Protein AF-A0A518DYA7-F1 (afdb_monomer)

Sequence (68 aa):
MKQFPSHYLLSLVGYGRQQYETRRAIPAGPAAQTAEARYGANQFHTYLEAGTTLEGAHWNATPYAGLQ

Mean predicted aligned error: 8.05 Å

Organism: NCBI:txid2528010

Structure (mmCIF, N/CA/C/O backbone):
data_AF-A0A518DYA7-F1
#
_entry.id   AF-A0A518DYA7-F1
#
loop_
_atom_site.group_PDB
_atom_site.id
_atom_site.type_symbol
_atom_site.label_atom_id
_atom_site.label_alt_id
_atom_site.label_comp_id
_atom_site.label_asym_id
_atom_site.label_entity_id
_atom_site.label_seq_id
_atom_site.pdbx_PDB_ins_code
_atom_site.Cartn_x
_atom_site.Cartn_y
_atom_site.Cartn_z
_atom_site.occupancy
_atom_site.B_iso_or_equiv
_atom_site.auth_seq_id
_atom_site.auth_comp_id
_atom_site.auth_asym_id
_atom_site.auth_atom_id
_atom_site.pdbx_PDB_model_num
ATOM 1 N N . MET A 1 1 ? 23.552 -3.024 -30.233 1.00 49.12 1 MET A N 1
ATOM 2 C CA . MET A 1 1 ? 22.073 -3.021 -30.195 1.00 49.12 1 MET A CA 1
ATOM 3 C C . MET A 1 1 ? 21.635 -1.837 -29.346 1.00 49.12 1 MET A C 1
ATOM 5 O O . MET A 1 1 ? 22.241 -1.635 -28.304 1.00 49.12 1 MET A O 1
ATOM 9 N N . LYS A 1 2 ? 20.678 -1.014 -29.795 1.00 50.69 2 LYS A N 1
ATOM 10 C CA . LYS A 1 2 ? 20.073 0.017 -28.932 1.00 50.69 2 LYS A CA 1
ATOM 11 C C . LYS A 1 2 ? 19.006 -0.677 -28.083 1.00 50.69 2 LYS A C 1
ATOM 13 O O . LYS A 1 2 ? 18.069 -1.227 -28.650 1.00 50.69 2 LYS A O 1
ATOM 18 N N . GLN A 1 3 ? 19.199 -0.710 -26.770 1.00 60.25 3 GLN A N 1
ATOM 19 C CA . GLN A 1 3 ? 18.254 -1.290 -25.817 1.00 60.25 3 GLN A CA 1
ATOM 20 C C . GLN A 1 3 ? 17.234 -0.203 -25.472 1.00 60.25 3 GLN A C 1
ATOM 22 O O . GLN A 1 3 ? 17.616 0.901 -25.080 1.00 60.25 3 GLN A O 1
ATOM 27 N N . PHE A 1 4 ? 15.956 -0.472 -25.727 1.00 58.06 4 PHE A N 1
ATOM 28 C CA . PHE A 1 4 ? 14.877 0.463 -25.421 1.00 58.06 4 PHE A CA 1
ATOM 29 C C . PHE A 1 4 ? 14.348 0.165 -24.016 1.00 58.06 4 PHE A C 1
ATOM 31 O O . PHE A 1 4 ? 14.222 -1.010 -23.673 1.00 58.06 4 PHE A O 1
ATOM 38 N N . 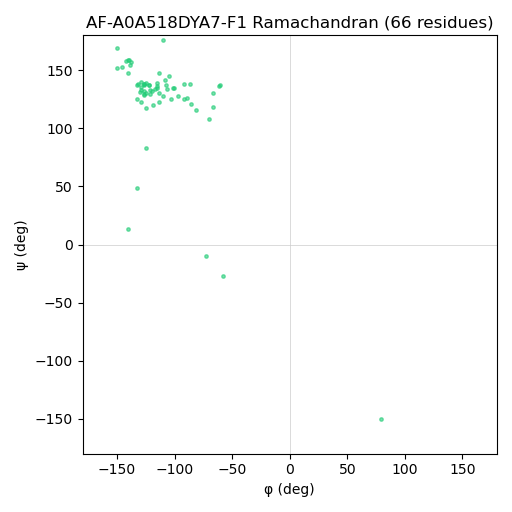PRO A 1 5 ? 14.063 1.192 -23.199 1.00 74.94 5 PRO A N 1
ATOM 39 C CA . PRO A 1 5 ? 13.491 0.981 -21.877 1.00 74.94 5 PRO A CA 1
ATOM 40 C C . PRO A 1 5 ? 12.131 0.280 -21.985 1.00 74.94 5 PRO A C 1
ATOM 42 O O . PRO A 1 5 ? 11.308 0.631 -22.833 1.00 74.94 5 PRO A O 1
ATOM 45 N N . SER A 1 6 ? 11.897 -0.697 -21.108 1.00 86.00 6 SER A N 1
ATOM 46 C CA . SER A 1 6 ? 10.598 -1.363 -20.974 1.00 86.00 6 SER A CA 1
ATOM 47 C C . SER A 1 6 ? 9.752 -0.601 -19.962 1.00 86.00 6 SER A C 1
ATOM 49 O O . SER A 1 6 ? 10.193 -0.373 -18.837 1.00 86.00 6 SER A O 1
ATOM 51 N N . HIS A 1 7 ? 8.542 -0.202 -20.344 1.00 92.50 7 HIS A N 1
ATOM 52 C CA . HIS A 1 7 ? 7.613 0.521 -19.474 1.00 92.50 7 HIS A CA 1
ATOM 53 C C . HIS A 1 7 ? 6.492 -0.405 -19.002 1.00 92.50 7 HIS A C 1
ATOM 55 O O . HIS A 1 7 ? 6.035 -1.253 -19.770 1.00 92.50 7 HIS A O 1
ATOM 61 N N . TYR A 1 8 ? 6.017 -0.220 -17.770 1.00 93.44 8 TYR A N 1
ATOM 62 C CA . TYR A 1 8 ? 4.834 -0.923 -17.278 1.00 93.44 8 TYR A CA 1
ATOM 63 C C . TYR A 1 8 ? 3.907 -0.006 -16.480 1.00 93.44 8 TYR A C 1
ATOM 65 O O . TYR A 1 8 ? 4.320 1.012 -15.921 1.00 93.44 8 TYR A O 1
ATOM 73 N N . LEU A 1 9 ? 2.643 -0.423 -16.428 1.00 95.31 9 LEU A N 1
ATOM 74 C CA . LEU A 1 9 ? 1.607 0.112 -15.558 1.00 95.31 9 LEU A CA 1
ATOM 75 C C . LEU A 1 9 ? 0.959 -1.071 -14.834 1.00 95.31 9 LEU A C 1
ATOM 77 O O . LEU A 1 9 ? 0.453 -1.988 -15.481 1.00 95.31 9 LEU A O 1
ATOM 81 N N . LEU A 1 10 ? 0.983 -1.049 -13.506 1.00 94.56 10 LEU A N 1
ATOM 82 C CA . LEU A 1 10 ? 0.354 -2.038 -12.641 1.00 94.56 10 LEU A CA 1
ATOM 83 C C . LEU A 1 10 ? -0.793 -1.377 -11.878 1.00 94.56 10 LEU A C 1
ATOM 85 O O . LEU A 1 10 ? -0.612 -0.336 -11.252 1.00 94.56 10 LEU A O 1
ATOM 89 N N . SER A 1 11 ? -1.966 -2.004 -11.899 1.00 96.38 11 SER A N 1
ATOM 90 C CA . SER A 1 11 ? -3.104 -1.605 -11.075 1.00 96.38 11 SER A CA 1
ATOM 91 C C . SER A 1 11 ? -3.615 -2.802 -10.286 1.00 96.38 11 SER A C 1
ATOM 93 O O . SER A 1 11 ? -3.798 -3.883 -10.846 1.00 96.38 11 SER A O 1
ATOM 95 N N . LEU A 1 12 ? -3.837 -2.607 -8.986 1.00 96.88 12 LEU A N 1
ATOM 96 C CA . LEU A 1 12 ? -4.444 -3.602 -8.108 1.00 96.88 12 LEU A CA 1
ATOM 97 C C . LEU A 1 12 ? -5.630 -2.974 -7.392 1.00 96.88 12 LEU A C 1
ATOM 99 O O . LEU A 1 12 ? -5.559 -1.847 -6.911 1.00 96.88 12 LEU A O 1
ATOM 103 N N . VAL A 1 13 ? -6.715 -3.728 -7.297 1.00 96.38 13 VAL A N 1
ATOM 104 C CA . VAL A 1 13 ? -7.883 -3.368 -6.500 1.00 96.38 13 VAL A CA 1
ATOM 105 C C . VAL A 1 13 ? -8.162 -4.538 -5.584 1.00 96.38 13 VAL A C 1
ATOM 107 O O . VAL A 1 13 ? -8.243 -5.678 -6.042 1.00 96.38 13 VAL A O 1
ATOM 110 N N . GLY A 1 14 ? -8.314 -4.262 -4.296 1.00 96.12 14 GLY A N 1
ATOM 111 C CA . GLY A 1 14 ? -8.619 -5.296 -3.329 1.00 96.12 14 GLY A CA 1
ATOM 112 C C . GLY A 1 14 ? -9.643 -4.857 -2.304 1.00 96.12 14 GLY A C 1
ATOM 113 O O . GLY A 1 14 ? -9.831 -3.681 -1.992 1.00 96.12 14 GLY A O 1
ATOM 114 N N . TYR A 1 15 ? -10.324 -5.866 -1.784 1.00 96.75 15 TYR A N 1
ATOM 115 C CA . TYR A 1 15 ? -11.327 -5.745 -0.748 1.00 96.75 15 TYR A CA 1
ATOM 116 C C . TYR A 1 15 ? -11.000 -6.744 0.355 1.00 96.75 15 TYR A C 1
ATOM 118 O O . TYR A 1 15 ? -10.679 -7.901 0.085 1.00 96.75 15 TYR A O 1
ATOM 126 N N . GLY A 1 16 ? -11.093 -6.298 1.601 1.00 96.06 16 GLY A N 1
ATOM 127 C CA . GLY A 1 16 ? -10.863 -7.130 2.769 1.00 96.06 16 GLY A CA 1
ATOM 128 C C . GLY A 1 16 ? -11.828 -6.787 3.889 1.00 96.06 16 GLY A C 1
ATOM 129 O O . GLY A 1 16 ? -12.367 -5.683 3.962 1.00 96.06 16 GLY A O 1
ATOM 130 N N . ARG A 1 17 ? -12.032 -7.739 4.796 1.00 95.62 17 ARG A N 1
ATOM 131 C CA . ARG A 1 17 ? -12.753 -7.513 6.046 1.00 95.62 17 ARG A CA 1
ATOM 132 C C . ARG A 1 17 ? -11.804 -7.791 7.198 1.00 95.62 17 ARG A C 1
ATOM 134 O O . ARG A 1 17 ? -11.310 -8.906 7.331 1.00 95.62 17 ARG A O 1
ATOM 141 N N . GLN A 1 18 ? -11.575 -6.787 8.031 1.00 95.19 18 GLN A N 1
ATOM 142 C CA . GLN A 1 18 ? -10.740 -6.896 9.218 1.00 95.19 18 GLN A CA 1
ATOM 143 C C . GLN A 1 18 ? -11.627 -6.909 10.462 1.00 95.19 18 GLN A C 1
ATOM 145 O O . GLN A 1 18 ? -12.558 -6.112 10.586 1.00 95.19 18 GLN A O 1
ATOM 150 N N . GLN A 1 19 ? -11.359 -7.835 11.378 1.00 95.69 19 GLN A N 1
ATOM 151 C CA . GLN A 1 19 ? -11.967 -7.848 12.706 1.00 95.69 19 GLN A CA 1
ATOM 152 C C . GLN A 1 19 ? -10.971 -7.268 13.705 1.00 95.69 19 GLN A C 1
ATOM 154 O O . GLN A 1 19 ? -9.788 -7.604 13.672 1.00 95.69 19 GLN A O 1
ATOM 159 N N . TYR A 1 20 ? -11.454 -6.391 14.577 1.00 94.56 20 TYR A N 1
ATOM 160 C CA . TYR A 1 20 ? -10.676 -5.773 15.638 1.00 94.56 20 TYR A CA 1
ATOM 161 C C . TYR A 1 20 ? -11.257 -6.178 16.983 1.00 94.56 20 TYR A C 1
ATOM 163 O O . TYR A 1 20 ? -12.467 -6.085 17.205 1.00 94.56 20 TYR A O 1
ATOM 171 N N . GLU A 1 21 ? -10.373 -6.575 17.890 1.00 95.12 21 GLU A N 1
ATOM 172 C CA . GLU A 1 21 ? -10.676 -6.721 19.306 1.00 95.12 21 GLU A CA 1
ATOM 173 C C . GLU A 1 21 ? -9.865 -5.671 20.059 1.00 95.12 21 GLU A C 1
ATOM 175 O O . GLU A 1 21 ? -8.642 -5.608 19.929 1.00 95.12 21 GLU A O 1
ATOM 180 N N . THR A 1 22 ? -10.538 -4.813 20.818 1.00 91.81 22 THR A N 1
ATOM 181 C CA . THR A 1 22 ? -9.884 -3.786 21.627 1.00 91.81 22 THR A CA 1
ATOM 182 C C . THR A 1 22 ? -10.134 -4.062 23.099 1.00 91.81 22 THR A C 1
ATOM 184 O O . THR A 1 22 ? -11.246 -4.376 23.521 1.00 91.81 22 THR A O 1
ATOM 187 N N . ARG A 1 23 ? -9.067 -3.952 23.891 1.00 92.81 23 ARG A N 1
ATOM 188 C CA . ARG A 1 23 ? -9.102 -4.009 25.352 1.00 92.81 23 ARG A CA 1
ATOM 189 C C . ARG A 1 23 ? -8.450 -2.745 25.873 1.00 92.81 23 ARG A C 1
ATOM 191 O O . ARG A 1 23 ? -7.277 -2.501 25.599 1.00 92.81 23 ARG A O 1
ATOM 198 N N . ARG A 1 24 ? -9.208 -1.922 26.590 1.00 89.81 24 ARG A N 1
ATOM 199 C CA . ARG A 1 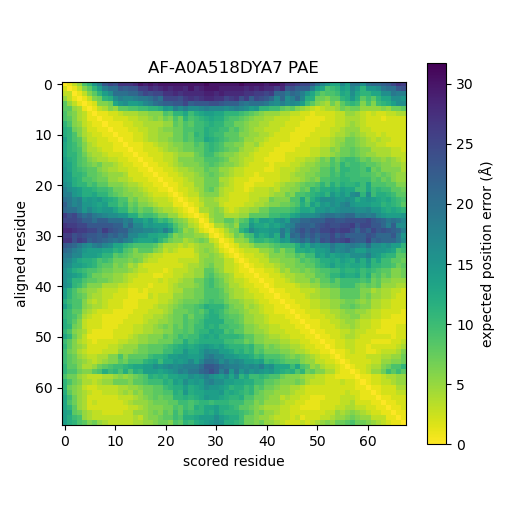24 ? -8.723 -0.644 27.11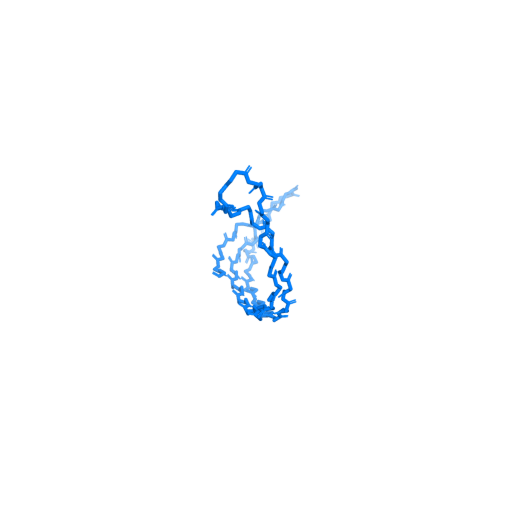6 1.00 89.81 24 ARG A CA 1
ATOM 200 C C . ARG A 1 24 ? -8.941 -0.582 28.619 1.00 89.81 24 ARG A C 1
ATOM 202 O O . ARG A 1 24 ? -10.048 -0.817 29.090 1.00 89.81 24 ARG A O 1
ATOM 209 N N . ALA A 1 25 ? -7.903 -0.217 29.367 1.00 89.88 25 ALA A N 1
ATOM 210 C CA . ALA A 1 25 ? -8.052 0.120 30.778 1.00 89.88 25 ALA A CA 1
ATOM 211 C C . ALA A 1 25 ? -8.883 1.404 30.920 1.00 89.88 25 ALA A C 1
ATOM 213 O O . ALA A 1 25 ? -8.606 2.403 30.248 1.00 89.88 25 ALA A O 1
ATOM 214 N N . ILE A 1 26 ? -9.896 1.377 31.782 1.00 88.75 26 ILE A N 1
ATOM 215 C CA . ILE A 1 26 ? -10.743 2.537 32.068 1.00 88.75 26 ILE A CA 1
ATOM 216 C C . ILE A 1 26 ? -10.566 2.969 33.530 1.00 88.75 26 ILE A C 1
ATOM 218 O O . ILE A 1 26 ? -10.478 2.113 34.414 1.00 88.75 26 ILE A O 1
ATOM 222 N N . PRO A 1 27 ? -10.496 4.283 33.813 1.00 80.94 27 PRO A N 1
ATOM 223 C CA . PRO A 1 27 ? -10.476 4.774 35.182 1.00 80.94 27 PRO A CA 1
ATOM 224 C C . PRO A 1 27 ? -11.857 4.554 35.808 1.00 80.94 27 PRO A C 1
ATOM 226 O O . PRO A 1 27 ? -12.819 5.232 35.455 1.00 80.94 27 PRO A O 1
ATOM 229 N N . ALA A 1 28 ? -11.956 3.591 36.723 1.00 74.12 28 ALA A N 1
ATOM 230 C CA . ALA A 1 28 ? -13.206 3.205 37.376 1.00 74.12 28 ALA A CA 1
ATOM 231 C C . ALA A 1 28 ? -13.038 3.094 38.903 1.00 74.12 28 ALA A C 1
ATOM 233 O O . ALA A 1 28 ? -13.424 2.110 39.536 1.00 74.12 28 ALA A O 1
ATOM 234 N N . GLY A 1 29 ? -12.435 4.125 39.500 1.00 78.19 29 GLY A N 1
ATOM 235 C CA . GLY A 1 29 ? -12.164 4.179 40.937 1.00 78.19 29 GLY A CA 1
ATOM 236 C C . GLY A 1 29 ? -10.930 3.356 41.346 1.00 78.19 29 GLY A C 1
ATOM 237 O O . GLY A 1 29 ? -9.994 3.243 40.557 1.00 78.19 29 GLY A O 1
ATOM 238 N N . PRO A 1 30 ? -10.882 2.809 42.578 1.00 74.44 30 PRO A N 1
ATOM 239 C CA . PRO A 1 30 ? -9.688 2.149 43.120 1.00 74.44 30 PRO A CA 1
ATOM 240 C C . PRO A 1 30 ? -9.382 0.778 42.493 1.00 74.44 30 PRO A C 1
ATOM 242 O O . PRO A 1 30 ? -8.314 0.224 42.739 1.00 74.44 30 PRO A O 1
ATOM 245 N N . ALA A 1 31 ? -10.295 0.220 41.694 1.00 78.12 31 ALA A N 1
ATOM 246 C CA . ALA A 1 31 ? -10.101 -1.048 41.002 1.00 78.12 31 ALA A CA 1
ATOM 247 C C . ALA A 1 31 ? 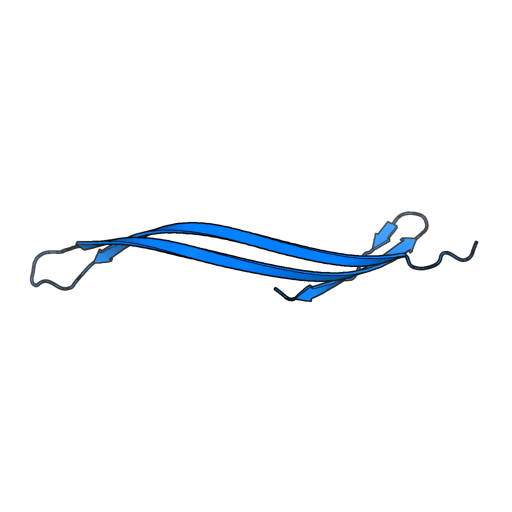-9.741 -0.815 39.529 1.00 78.12 31 ALA A C 1
ATOM 249 O O . ALA A 1 31 ? -10.390 -0.033 38.832 1.00 78.12 31 ALA A O 1
ATOM 250 N N . ALA A 1 32 ? -8.736 -1.539 39.035 1.00 74.88 32 ALA A N 1
ATOM 251 C CA . ALA A 1 32 ? -8.445 -1.581 37.610 1.00 74.88 32 ALA A CA 1
ATOM 252 C C . ALA A 1 32 ? -9.600 -2.279 36.875 1.00 74.88 32 ALA A C 1
ATOM 254 O O . ALA A 1 32 ? -9.879 -3.452 37.121 1.00 74.88 32 ALA A O 1
ATOM 255 N N . GLN A 1 33 ? -10.265 -1.562 35.969 1.00 86.62 33 GLN A N 1
ATOM 256 C CA . GLN A 1 33 ? -11.286 -2.122 35.085 1.00 86.62 33 GLN A CA 1
ATOM 257 C C . GLN A 1 33 ? -10.809 -2.079 33.637 1.00 86.62 33 GLN A C 1
ATOM 259 O O . GLN A 1 33 ? -10.075 -1.177 33.223 1.00 86.62 33 GLN A O 1
ATOM 264 N N . THR A 1 34 ? -11.242 -3.064 32.855 1.00 89.25 34 THR A N 1
ATOM 265 C CA . THR A 1 34 ? -10.981 -3.133 31.418 1.00 89.25 34 THR A CA 1
ATOM 266 C C . THR A 1 34 ? -12.303 -3.125 30.666 1.00 89.25 34 THR A C 1
ATOM 268 O O . THR A 1 34 ? -13.237 -3.836 31.023 1.00 89.25 34 THR A O 1
ATOM 271 N N . ALA A 1 35 ? -12.388 -2.282 29.641 1.00 89.62 35 ALA A N 1
ATOM 272 C CA . ALA A 1 35 ? -13.470 -2.286 28.672 1.00 89.62 35 ALA A CA 1
ATOM 273 C C . ALA A 1 35 ? -13.023 -3.082 27.444 1.00 89.62 35 ALA A C 1
ATOM 275 O O . ALA A 1 35 ? -11.958 -2.808 26.879 1.00 89.62 35 ALA A O 1
ATOM 276 N N . GLU A 1 36 ? -13.839 -4.052 27.038 1.00 93.88 36 GLU A N 1
ATOM 277 C CA . GLU A 1 36 ? -13.621 -4.856 25.838 1.00 93.88 36 GLU A CA 1
ATOM 278 C C . GLU A 1 36 ? -14.626 -4.461 24.753 1.00 93.88 36 GLU A C 1
ATOM 280 O O . GLU A 1 36 ? -15.811 -4.277 25.032 1.00 93.88 36 GLU A O 1
ATOM 285 N N . ALA A 1 37 ? -14.170 -4.347 23.508 1.00 92.62 37 ALA A N 1
ATOM 286 C CA . ALA A 1 37 ? -15.044 -4.146 22.361 1.00 92.62 37 ALA A CA 1
ATOM 287 C C . ALA A 1 37 ? -14.563 -4.962 21.160 1.00 92.62 37 ALA A C 1
ATOM 289 O O . ALA A 1 37 ? -13.367 -5.173 20.958 1.00 92.62 37 ALA A O 1
ATOM 290 N N . ARG A 1 38 ? -15.518 -5.407 20.342 1.00 95.62 38 ARG A N 1
ATOM 291 C CA . ARG A 1 38 ? -15.261 -6.108 19.083 1.00 95.62 38 ARG A CA 1
ATOM 292 C C . ARG A 1 38 ? -16.009 -5.414 17.963 1.00 95.62 38 ARG A C 1
ATOM 294 O O . ARG A 1 38 ? -17.211 -5.185 18.081 1.00 95.62 38 ARG A O 1
ATOM 301 N N . TYR A 1 39 ? -15.316 -5.092 16.882 1.00 93.25 39 TYR A N 1
ATOM 30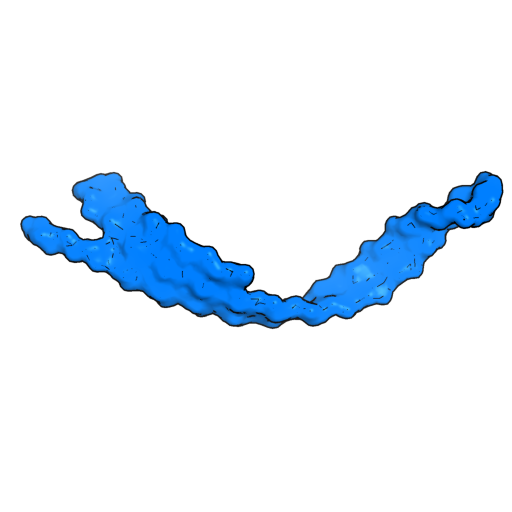2 C CA . TYR A 1 39 ? -15.936 -4.498 15.701 1.00 93.25 39 TYR A CA 1
ATOM 303 C C . TYR A 1 39 ? -15.252 -4.980 14.424 1.00 93.25 39 TYR A C 1
ATOM 305 O O . TYR A 1 39 ? -14.082 -5.355 14.420 1.00 93.25 39 TYR A O 1
ATOM 313 N N . GLY A 1 40 ? -16.004 -5.000 13.326 1.00 96.19 40 GLY A N 1
ATOM 314 C CA . GLY A 1 40 ? -15.479 -5.314 12.002 1.00 96.19 40 GLY A CA 1
ATOM 315 C C . GLY A 1 4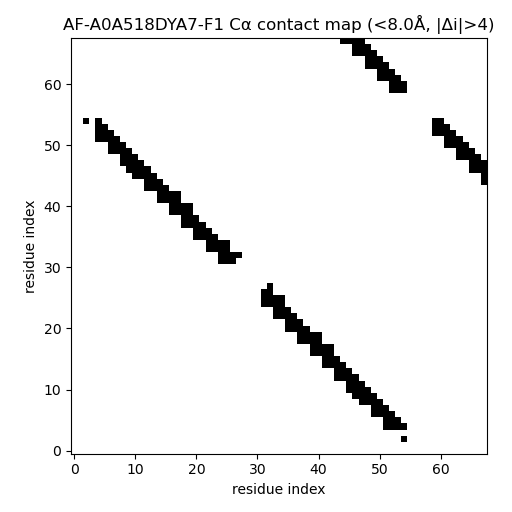0 ? -15.421 -4.064 11.136 1.00 96.19 40 GLY A C 1
ATOM 316 O O . GLY A 1 40 ? -16.346 -3.257 11.177 1.00 96.19 40 GLY A O 1
ATOM 317 N N . ALA A 1 41 ? -14.374 -3.932 10.327 1.00 95.31 41 ALA A N 1
ATOM 318 C CA . ALA A 1 41 ? -14.296 -2.927 9.277 1.00 95.31 41 ALA A CA 1
ATOM 319 C C . ALA A 1 41 ? -14.085 -3.602 7.923 1.00 95.31 41 ALA A C 1
ATOM 321 O O . ALA A 1 41 ? -13.286 -4.531 7.790 1.00 95.31 41 ALA A O 1
ATOM 322 N N . ASN A 1 42 ? -14.795 -3.112 6.916 1.00 96.69 42 ASN A N 1
ATOM 323 C CA . ASN A 1 42 ? -14.488 -3.427 5.531 1.00 96.69 42 ASN A CA 1
ATOM 324 C C . ASN A 1 42 ? -13.438 -2.430 5.044 1.00 96.69 42 ASN A C 1
ATOM 326 O O . ASN A 1 42 ? -13.534 -1.240 5.338 1.00 96.69 42 ASN A O 1
ATOM 330 N N . GLN A 1 43 ? -12.451 -2.917 4.308 1.00 95.06 43 GLN A N 1
ATOM 331 C CA . GLN A 1 43 ? -11.391 -2.115 3.724 1.00 95.06 43 GLN A CA 1
ATOM 332 C C . GLN A 1 43 ? -11.381 -2.318 2.220 1.00 95.06 43 GLN A C 1
ATOM 334 O O . GLN A 1 43 ? -11.506 -3.438 1.723 1.00 95.06 43 GLN A O 1
ATOM 339 N N . PHE A 1 44 ? -11.210 -1.214 1.512 1.00 96.38 44 PHE A N 1
ATOM 340 C CA . PHE A 1 44 ? -11.004 -1.180 0.080 1.00 96.38 44 PHE A CA 1
ATOM 341 C C . PHE A 1 44 ? -9.672 -0.484 -0.170 1.00 96.38 44 PHE A C 1
ATOM 343 O O . PHE A 1 44 ? -9.402 0.548 0.445 1.00 96.38 44 PHE A O 1
ATOM 350 N N . HIS A 1 45 ? -8.840 -1.062 -1.026 1.00 94.81 45 HIS A N 1
ATOM 351 C CA . HIS A 1 45 ? -7.559 -0.486 -1.406 1.00 94.81 45 HIS A CA 1
ATOM 352 C C . HIS A 1 45 ? -7.409 -0.516 -2.921 1.00 94.81 45 HIS A C 1
ATOM 354 O O . HIS A 1 45 ? -7.727 -1.516 -3.568 1.00 94.81 45 HIS A O 1
ATOM 360 N N . THR A 1 46 ? -6.889 0.579 -3.460 1.00 95.88 46 THR A N 1
ATOM 361 C CA . THR A 1 46 ? -6.506 0.689 -4.862 1.00 95.88 46 THR A CA 1
ATOM 362 C C . THR A 1 46 ? -5.037 1.041 -4.905 1.00 95.88 46 THR A C 1
ATOM 364 O O . THR A 1 46 ? -4.611 1.982 -4.254 1.00 95.88 46 THR A O 1
ATOM 367 N N . TYR A 1 47 ? -4.275 0.295 -5.684 1.00 96.69 47 TYR A N 1
ATOM 368 C CA . TYR A 1 47 ? -2.879 0.565 -5.952 1.00 96.69 47 TYR A CA 1
ATOM 369 C C . TYR A 1 47 ? -2.707 0.877 -7.430 1.00 96.69 47 TYR A C 1
ATOM 371 O O . TYR A 1 47 ? -3.262 0.181 -8.289 1.00 96.69 47 TYR A O 1
ATOM 379 N N . LEU A 1 48 ? -1.921 1.904 -7.722 1.00 97.56 48 LEU A N 1
ATOM 380 C CA . LEU A 1 48 ? -1.482 2.219 -9.070 1.00 97.56 48 LEU A CA 1
ATOM 381 C C . LEU A 1 48 ? 0.016 2.484 -9.048 1.00 97.56 48 LEU A C 1
ATOM 383 O O . LEU A 1 48 ? 0.471 3.353 -8.313 1.00 97.56 48 LEU A O 1
ATOM 387 N N . GLU A 1 49 ? 0.767 1.775 -9.879 1.00 96.88 49 GLU A N 1
ATOM 388 C CA . GLU A 1 49 ? 2.210 1.936 -10.020 1.00 96.88 49 GLU A CA 1
ATOM 389 C C . GLU A 1 49 ? 2.590 2.006 -11.489 1.00 96.88 49 GLU A C 1
ATOM 391 O O . GLU A 1 49 ? 2.111 1.223 -12.308 1.00 96.88 49 GLU A O 1
ATOM 396 N N . ALA A 1 50 ? 3.484 2.930 -11.815 1.00 96.12 50 ALA A N 1
ATOM 397 C CA . ALA A 1 50 ? 4.131 2.993 -13.111 1.00 96.12 50 ALA A CA 1
ATOM 398 C C . ALA A 1 50 ? 5.644 2.975 -12.918 1.00 96.12 50 ALA A C 1
ATOM 400 O O . ALA A 1 50 ? 6.181 3.645 -12.033 1.00 96.12 50 ALA A O 1
ATOM 401 N N . GLY A 1 51 ? 6.339 2.239 -13.775 1.00 95.69 51 GLY A N 1
ATOM 402 C CA . GLY A 1 51 ? 7.787 2.144 -13.714 1.00 95.69 51 GLY A CA 1
ATOM 403 C C . GLY A 1 51 ? 8.413 1.901 -15.072 1.00 95.69 51 GLY A C 1
ATOM 404 O O . GLY A 1 51 ? 7.745 1.620 -16.071 1.00 95.69 51 GLY A O 1
ATOM 405 N N . THR A 1 52 ? 9.733 2.037 -15.102 1.00 94.69 52 THR A N 1
ATOM 406 C CA . THR A 1 52 ? 10.533 1.741 -16.285 1.00 94.69 52 THR A CA 1
ATOM 407 C C . THR A 1 52 ? 11.691 0.844 -15.901 1.00 94.69 52 THR A C 1
ATOM 409 O O . THR A 1 52 ? 12.406 1.134 -14.950 1.00 94.69 52 THR A O 1
ATOM 412 N N . THR A 1 53 ? 11.897 -0.238 -16.640 1.00 92.62 53 THR A N 1
ATOM 413 C CA . THR A 1 53 ? 13.046 -1.121 -16.460 1.00 92.62 53 THR A CA 1
ATOM 414 C C . THR A 1 53 ? 14.175 -0.679 -17.377 1.00 92.62 53 THR A C 1
ATOM 416 O O . THR A 1 53 ? 14.004 -0.532 -18.590 1.00 92.62 53 THR A O 1
ATOM 419 N N . LEU A 1 54 ? 15.328 -0.447 -16.761 1.00 89.81 54 LEU A N 1
ATOM 420 C CA . LEU A 1 54 ? 16.607 -0.183 -17.395 1.00 89.81 54 LE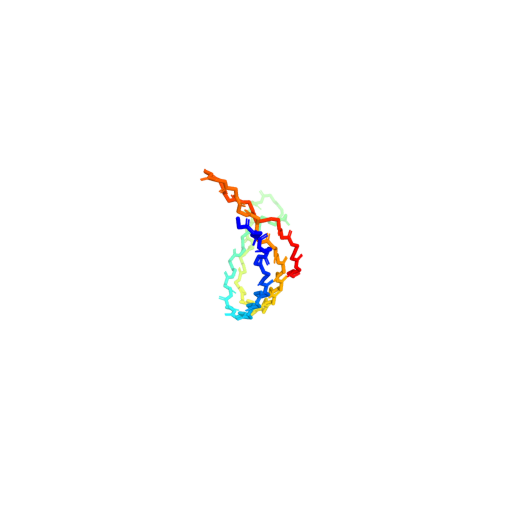U A CA 1
ATOM 421 C C . LEU A 1 54 ? 17.441 -1.457 -17.297 1.00 89.81 54 LEU A C 1
ATOM 423 O O . LEU A 1 54 ? 17.642 -1.987 -16.204 1.00 89.81 54 LEU A O 1
ATOM 427 N N . GLU A 1 55 ? 17.924 -1.933 -18.435 1.00 89.88 55 GLU A N 1
ATOM 428 C CA . GLU A 1 55 ? 18.754 -3.130 -18.526 1.00 89.88 55 GLU A CA 1
ATOM 429 C C . GLU A 1 55 ? 20.181 -2.722 -18.905 1.00 89.88 55 GLU A C 1
ATOM 431 O O . GLU A 1 55 ? 20.402 -1.987 -19.870 1.00 89.88 55 GLU A O 1
ATOM 436 N N . GLY A 1 56 ? 21.152 -3.184 -18.126 1.00 85.00 56 GLY A N 1
ATOM 437 C CA . GLY A 1 56 ? 22.574 -3.139 -18.438 1.00 85.00 56 GLY A CA 1
ATOM 438 C C . GLY A 1 56 ? 23.116 -4.539 -18.726 1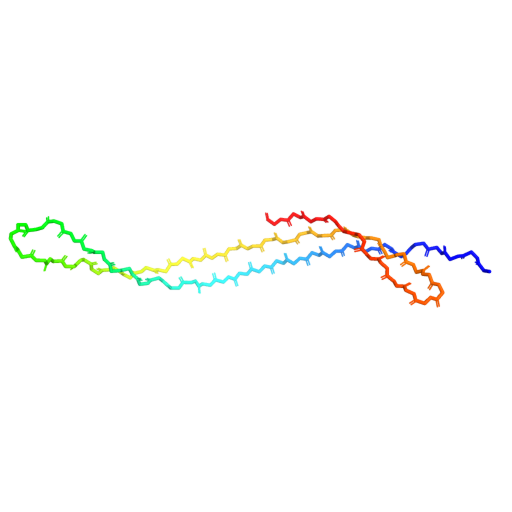.00 85.00 56 GLY A C 1
ATOM 439 O O . GLY A 1 56 ? 22.428 -5.540 -18.560 1.00 85.00 56 GLY A O 1
ATOM 440 N N . ALA A 1 57 ? 24.390 -4.636 -19.116 1.00 86.75 57 ALA A N 1
ATOM 441 C CA . ALA A 1 57 ? 25.001 -5.913 -19.511 1.00 86.75 57 ALA A CA 1
ATOM 442 C C . ALA A 1 57 ? 24.949 -7.011 -18.422 1.00 86.75 57 ALA A C 1
ATOM 444 O O . ALA A 1 57 ? 24.945 -8.196 -18.749 1.00 86.75 57 ALA A O 1
ATOM 445 N N . HIS A 1 58 ? 24.908 -6.622 -17.142 1.00 92.69 58 HIS A N 1
ATOM 446 C CA . HIS A 1 58 ? 24.911 -7.534 -15.989 1.00 92.69 58 HIS A CA 1
ATOM 447 C C . HIS A 1 58 ? 23.980 -7.088 -14.847 1.00 92.69 58 HIS A C 1
ATOM 449 O O . HIS A 1 58 ? 24.103 -7.582 -13.728 1.00 92.69 58 HIS A O 1
ATOM 455 N N . TRP A 1 59 ? 23.090 -6.123 -15.084 1.00 89.31 59 TRP A N 1
ATOM 456 C CA . TRP A 1 59 ? 22.219 -5.568 -14.046 1.00 89.31 59 TRP A CA 1
ATOM 457 C C . TRP A 1 59 ? 20.899 -5.092 -14.639 1.00 89.31 59 TRP A C 1
ATOM 459 O O . TRP A 1 59 ? 20.876 -4.644 -15.779 1.00 89.31 59 TRP A O 1
ATOM 469 N N . ASN A 1 60 ? 19.840 -5.113 -13.829 1.00 89.19 60 ASN A N 1
ATOM 470 C CA . ASN A 1 60 ? 18.554 -4.497 -14.147 1.00 89.19 60 ASN A CA 1
ATOM 471 C C . ASN A 1 60 ? 18.155 -3.553 -13.006 1.00 89.19 60 ASN A C 1
ATOM 473 O O . ASN A 1 60 ? 18.307 -3.906 -11.836 1.00 89.19 60 ASN A O 1
ATOM 477 N N . ALA A 1 61 ? 17.647 -2.366 -13.337 1.00 90.56 61 ALA A N 1
ATOM 478 C CA . ALA A 1 61 ? 17.095 -1.418 -12.372 1.00 90.56 61 ALA A CA 1
ATOM 479 C C . ALA A 1 61 ? 15.710 -0.961 -12.824 1.00 90.56 61 ALA A C 1
ATOM 481 O O . ALA A 1 61 ? 15.532 -0.576 -13.978 1.00 90.56 61 ALA A O 1
ATOM 482 N N . THR A 1 62 ? 14.746 -0.959 -11.906 1.00 92.06 62 THR A N 1
ATOM 483 C CA . THR A 1 62 ? 13.366 -0.562 -12.201 1.00 92.06 62 THR A CA 1
ATOM 484 C C . THR A 1 62 ? 12.930 0.550 -11.251 1.00 92.06 62 THR A C 1
ATOM 486 O O . THR A 1 62 ? 12.333 0.261 -10.215 1.00 92.06 62 THR A O 1
ATOM 489 N N . PRO A 1 63 ? 13.256 1.826 -11.534 1.00 92.19 63 PRO A N 1
ATOM 490 C CA . PRO A 1 63 ? 12.613 2.938 -10.847 1.00 92.19 63 PRO A CA 1
ATOM 491 C C . PRO A 1 63 ? 11.104 2.936 -11.125 1.00 92.19 63 PRO A C 1
ATOM 493 O O . PRO A 1 63 ? 10.667 2.758 -12.267 1.00 92.19 63 PRO A O 1
ATOM 496 N N . TYR A 1 64 ? 10.321 3.171 -10.077 1.00 95.19 64 TYR A N 1
ATOM 497 C CA . TYR A 1 64 ? 8.866 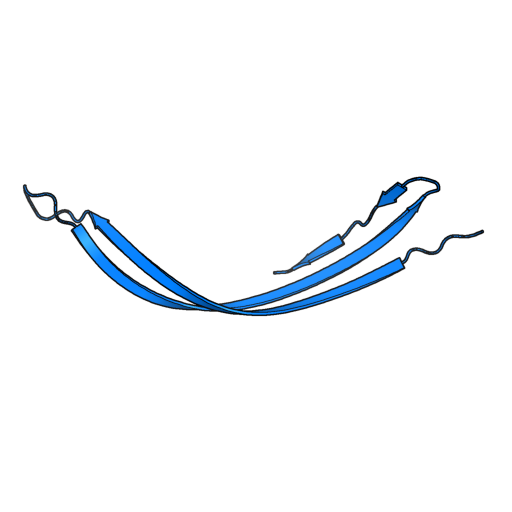3.235 -10.140 1.00 95.19 64 TYR A CA 1
ATOM 498 C C . TYR A 1 64 ? 8.325 4.351 -9.244 1.00 95.19 64 TYR A C 1
ATOM 500 O O . TYR A 1 64 ? 8.990 4.808 -8.312 1.00 95.19 64 TYR A O 1
ATOM 508 N N . ALA A 1 65 ? 7.109 4.790 -9.545 1.00 95.50 65 ALA A N 1
ATOM 509 C CA . ALA A 1 65 ? 6.310 5.669 -8.706 1.00 95.50 65 ALA A CA 1
ATOM 510 C C . ALA A 1 65 ? 4.922 5.048 -8.538 1.00 95.50 65 ALA A C 1
ATOM 512 O O . ALA A 1 65 ? 4.367 4.501 -9.493 1.00 95.50 65 ALA A O 1
ATOM 513 N N . GLY A 1 66 ? 4.369 5.138 -7.329 1.00 95.75 66 GLY A N 1
ATOM 514 C CA . GLY A 1 66 ? 3.079 4.541 -7.005 1.00 95.75 66 GLY A CA 1
ATOM 515 C C . GLY A 1 66 ? 2.200 5.421 -6.123 1.00 95.75 66 GLY A C 1
ATOM 516 O O . GLY A 1 66 ? 2.686 6.321 -5.436 1.00 95.75 66 GLY A O 1
ATOM 517 N N . LEU A 1 67 ? 0.900 5.139 -6.171 1.00 94.44 67 LEU A N 1
ATOM 518 C CA . LEU A 1 67 ? -0.174 5.719 -5.366 1.00 94.44 67 LEU A CA 1
ATOM 519 C C . LEU A 1 67 ? -0.950 4.562 -4.717 1.00 94.44 67 LEU A C 1
ATOM 521 O O . LEU A 1 67 ? -1.219 3.555 -5.379 1.00 94.44 67 LEU A O 1
ATOM 525 N N . GLN A 1 68 ? -1.304 4.719 -3.441 1.00 91.69 68 GLN A N 1
ATOM 526 C CA . GLN A 1 68 ? -2.157 3.805 -2.678 1.00 91.69 68 GLN A CA 1
ATOM 527 C C . GLN A 1 68 ? -3.258 4.582 -1.950 1.00 91.69 68 GLN A C 1
ATOM 529 O O . GLN A 1 68 ? -2.960 5.715 -1.508 1.00 91.69 68 GLN A O 1
#

Foldseek 3Di:
DDDDKDKDKDKDKDKDKDKDWDWDFDPDDPDTDIDIDIDMDIDIDMKIKIWIWDDDPPDIDIDMDMDD

Radius of gyration: 24.12 Å; Cα contacts (8 Å, |Δi|>4): 116; chains: 1; bounding box: 41×14×73 Å

InterPro domains:
  IPR005546 Autotransporter beta-domain [PF03797] (6-68)
  IPR036709 Autotransporter beta-domain superfamily [G3DSA:2.40.128.130] (2-68)
  IPR036709 Autotransporter beta-domain superfamily [SSF103515] (4-68)

Secondary structure (DSSP, 8-state):
--PPPEEEEEEEEEEEEEEEEEEEEEEETTEEEEEEEEEEEEEEEEEEEEEEEEE-SS-EE--EEEE-

Nearest PDB structures (foldseek):
  7kxr-assembly1_A  TM=6.429E-01  e=1.723E-01  Bacillus anthracis
  3o44-assembly1_B  TM=5.139E-01  e=1.191E-01  Vibrio cholerae 12129(1)
  8ekm-assembly1_E  TM=2.790E-01  e=1.880E-02  Clostridioides difficile R20291
  8jc7-assembly1_A  TM=3.335E-01  e=1.191E-01  Vibrio campbellii
  8rj8-assembly1_F  TM=2.614E-01  e=6.508E-01  Bacillus cereus

Solvent-accessible surface area (backbone atoms only — not comparable to full-atom values): 4350 Å² total; per-residue (Å²): 133,89,84,73,74,48,73,51,77,49,75,47,78,50,77,50,76,47,78,46,79,47,79,41,81,44,96,60,74,97,50,93,39,74,49,76,50,75,52,74,46,80,46,76,49,52,38,42,35,40,37,40,40,44,80,54,101,88,50,74,50,66,62,68,53,74,52,110

pLDDT: mean 89.34, std 10.58, range [49.12, 97.56]